Protein AF-D4XWT0-F1 (afdb_monomer_lite)

pLDDT: mean 70.45, std 22.8, range [29.69, 97.38]

InterPro domains:
  IPR060891 MHO_1590, C-terminal [NF045957] (54-135)

Radius of gyration: 26.4 Å; chains: 1; bounding box: 39×90×60 Å

Organism: NCBI:txid747682

Structure (mmCIF, N/CA/C/O backbone):
data_AF-D4XWT0-F1
#
_entry.id   AF-D4XWT0-F1
#
loop_
_atom_site.group_PDB
_atom_site.id
_atom_site.type_symbol
_atom_site.label_atom_id
_atom_site.label_alt_id
_atom_site.label_comp_id
_atom_site.label_asym_id
_atom_site.label_entity_id
_atom_site.label_seq_id
_atom_site.pdbx_PDB_ins_code
_atom_site.Cartn_x
_atom_site.Cartn_y
_atom_site.Cartn_z
_atom_site.occupancy
_atom_site.B_iso_or_equiv
_atom_site.auth_seq_id
_atom_site.auth_comp_id
_atom_site.auth_asym_id
_atom_site.auth_atom_id
_atom_site.pdbx_PDB_model_num
ATOM 1 N N . MET A 1 1 ? 1.399 -73.017 -5.966 1.00 44.69 1 MET A N 1
ATOM 2 C CA . MET A 1 1 ? 2.419 -72.331 -5.144 1.00 44.69 1 MET A CA 1
ATOM 3 C C . MET A 1 1 ? 3.401 -71.620 -6.067 1.00 4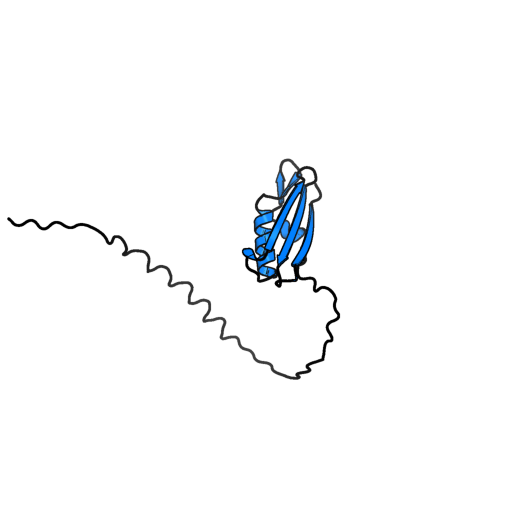4.69 1 MET A C 1
ATOM 5 O O . MET A 1 1 ? 4.201 -72.287 -6.700 1.00 44.69 1 MET A O 1
ATOM 9 N N . LYS A 1 2 ? 3.271 -70.296 -6.201 1.00 37.59 2 LYS A N 1
ATOM 10 C CA . LYS A 1 2 ? 4.290 -69.334 -6.656 1.00 37.59 2 LYS A CA 1
ATOM 11 C C . LYS A 1 2 ? 3.779 -67.957 -6.228 1.00 37.59 2 LYS A C 1
ATOM 13 O O . LYS A 1 2 ? 2.669 -67.573 -6.579 1.00 37.59 2 LYS A O 1
ATOM 18 N N . ILE A 1 3 ? 4.551 -67.297 -5.378 1.00 48.88 3 ILE A N 1
ATOM 19 C CA . ILE A 1 3 ? 4.302 -65.946 -4.875 1.00 48.88 3 ILE A CA 1
ATOM 20 C C . ILE A 1 3 ? 4.833 -64.979 -5.930 1.00 48.88 3 ILE A C 1
ATOM 22 O O . ILE A 1 3 ? 5.960 -65.164 -6.379 1.00 48.88 3 ILE A O 1
ATOM 26 N N . ASN A 1 4 ? 4.080 -63.931 -6.264 1.00 38.00 4 ASN A N 1
ATOM 27 C CA . ASN A 1 4 ? 4.684 -62.702 -6.769 1.00 38.00 4 ASN A CA 1
ATOM 28 C C . ASN A 1 4 ? 4.122 -61.503 -6.005 1.00 38.00 4 ASN A C 1
ATOM 30 O O . ASN A 1 4 ? 2.923 -61.236 -6.003 1.00 38.00 4 ASN A O 1
ATOM 34 N N . LYS A 1 5 ? 5.037 -60.844 -5.293 1.00 48.72 5 LYS A N 1
ATOM 35 C CA . LYS A 1 5 ? 4.862 -59.567 -4.604 1.00 48.72 5 LYS A CA 1
ATOM 36 C C . LYS A 1 5 ? 5.004 -58.429 -5.622 1.00 48.72 5 LYS A C 1
ATOM 38 O O . LYS A 1 5 ? 5.690 -58.620 -6.624 1.00 48.72 5 LYS A O 1
ATOM 43 N N . THR A 1 6 ? 4.431 -57.271 -5.275 1.00 47.03 6 THR A N 1
ATOM 44 C CA . THR A 1 6 ? 4.761 -55.862 -5.637 1.00 47.03 6 THR A CA 1
ATOM 45 C C . THR A 1 6 ? 3.458 -55.130 -6.008 1.00 47.03 6 THR A C 1
ATOM 47 O O . THR A 1 6 ? 2.904 -55.370 -7.069 1.00 47.03 6 THR A O 1
ATOM 50 N N . ILE A 1 7 ? 2.742 -54.509 -5.064 1.00 55.12 7 ILE A N 1
ATOM 51 C CA . ILE A 1 7 ? 2.956 -53.185 -4.433 1.00 55.12 7 ILE A CA 1
ATOM 52 C C . ILE A 1 7 ? 2.627 -51.999 -5.369 1.00 55.12 7 ILE A C 1
ATOM 54 O O . ILE A 1 7 ? 3.422 -51.636 -6.220 1.00 55.12 7 ILE A O 1
ATOM 58 N N . ILE A 1 8 ? 1.449 -51.415 -5.090 1.00 49.94 8 ILE A N 1
ATOM 59 C CA . ILE A 1 8 ? 1.079 -49.991 -4.916 1.00 49.94 8 ILE A CA 1
ATOM 60 C C . ILE A 1 8 ? 1.285 -48.976 -6.068 1.00 49.94 8 ILE A C 1
ATOM 62 O O . ILE A 1 8 ? 2.377 -48.803 -6.587 1.00 49.94 8 ILE A O 1
ATOM 66 N N . PHE A 1 9 ? 0.211 -48.192 -6.268 1.00 41.66 9 PHE A N 1
ATOM 67 C CA . PHE A 1 9 ? 0.111 -46.757 -6.618 1.00 41.66 9 PHE A CA 1
ATOM 68 C C . PHE A 1 9 ? -0.549 -46.434 -7.960 1.00 41.66 9 PHE A C 1
ATOM 70 O O . PHE A 1 9 ? 0.117 -46.343 -8.981 1.00 41.66 9 PHE A O 1
ATOM 77 N N . SER A 1 10 ? -1.838 -46.079 -7.898 1.00 38.47 10 SER A N 1
ATOM 78 C CA . SER A 1 10 ? -2.375 -44.912 -8.620 1.00 38.47 10 SER A CA 1
ATOM 79 C C . SER A 1 10 ? -3.803 -44.592 -8.160 1.00 38.47 10 SER A C 1
ATOM 81 O O . SER A 1 10 ? -4.779 -44.786 -8.880 1.00 38.47 10 SER A O 1
ATOM 83 N N . PHE A 1 11 ? -3.922 -44.060 -6.941 1.00 47.34 11 PHE A N 1
ATOM 84 C CA . PHE A 1 11 ? -5.059 -43.234 -6.524 1.00 47.34 11 PHE A CA 1
ATOM 85 C C . PHE A 1 11 ? -4.822 -41.819 -7.096 1.00 47.34 11 PHE A C 1
ATOM 87 O O . PHE A 1 11 ? -4.381 -40.916 -6.397 1.00 47.34 11 PHE A O 1
ATOM 94 N N . LEU A 1 12 ? -4.971 -41.660 -8.415 1.00 47.06 12 LEU A N 1
ATOM 95 C CA . LEU A 1 12 ? -4.740 -40.389 -9.131 1.00 47.06 12 LEU A CA 1
ATOM 96 C C . LEU A 1 12 ? -5.696 -40.222 -10.330 1.00 47.06 12 LEU A C 1
ATOM 98 O O . LEU A 1 12 ? -5.372 -39.592 -11.330 1.00 47.06 12 LEU A O 1
ATOM 102 N N . GLY A 1 13 ? -6.888 -40.814 -10.236 1.00 42.69 13 GLY A N 1
ATOM 103 C CA . GLY A 1 13 ? -7.891 -40.839 -11.306 1.00 42.69 13 GLY A CA 1
ATOM 104 C C . GLY A 1 13 ? -9.071 -39.884 -11.109 1.00 42.69 13 GLY A C 1
ATOM 105 O O . GLY A 1 13 ? -10.141 -40.152 -11.642 1.00 42.69 13 GLY A O 1
ATOM 106 N N . SER A 1 14 ? -8.936 -38.820 -10.310 1.00 49.38 14 SER A N 1
ATOM 107 C CA . SER A 1 14 ? -10.095 -38.011 -9.886 1.00 49.38 14 SER A CA 1
ATOM 108 C C . SER A 1 14 ? -9.785 -36.524 -9.645 1.00 49.38 14 SER A C 1
ATOM 110 O O . SER A 1 14 ? -10.165 -35.961 -8.624 1.00 49.38 14 SER A O 1
ATOM 112 N N . ALA A 1 15 ? -9.121 -35.853 -10.597 1.00 50.88 15 ALA A N 1
ATOM 113 C CA . ALA A 1 15 ? -8.980 -34.384 -10.566 1.00 50.88 15 ALA A CA 1
ATOM 114 C C . ALA A 1 15 ? -8.866 -33.691 -11.945 1.00 50.88 15 ALA A C 1
ATOM 116 O O . ALA A 1 15 ? -8.368 -32.571 -12.023 1.00 50.88 15 ALA A O 1
ATOM 117 N N . LEU A 1 16 ? -9.315 -34.314 -13.044 1.00 49.22 16 LEU A N 1
ATOM 118 C CA . LEU A 1 16 ? -9.177 -33.749 -14.404 1.00 49.22 16 LEU A CA 1
ATOM 119 C C . LEU A 1 16 ? -10.500 -33.379 -15.105 1.00 49.22 16 LEU A C 1
ATOM 121 O O . LEU A 1 16 ? -10.501 -33.120 -16.302 1.00 49.22 16 LEU A O 1
ATOM 125 N N . LEU A 1 17 ? -11.624 -33.292 -14.383 1.00 48.84 17 LEU A N 1
ATOM 126 C CA . LEU A 1 17 ? -12.948 -33.023 -14.981 1.00 48.84 17 LEU A CA 1
ATOM 127 C C . LEU A 1 17 ? -13.729 -31.872 -14.316 1.00 48.84 17 LEU A C 1
ATOM 129 O O . LEU A 1 17 ? -14.942 -31.953 -14.166 1.00 48.84 17 LEU A O 1
ATOM 133 N N . LEU A 1 18 ? -13.053 -30.783 -13.925 1.00 48.66 18 LEU A N 1
ATOM 134 C CA . LEU A 1 18 ? -13.714 -29.557 -13.423 1.00 48.66 18 LEU A CA 1
ATOM 135 C C . LEU A 1 18 ? -13.223 -28.242 -14.068 1.00 48.66 18 LEU A C 1
ATOM 137 O O . LEU A 1 18 ? -13.630 -27.161 -13.657 1.00 48.66 18 LEU A O 1
ATOM 141 N N . GLY A 1 19 ? -12.395 -28.294 -15.118 1.00 44.09 19 GLY A N 1
ATOM 142 C CA . GLY A 1 19 ? -11.926 -27.093 -15.835 1.00 44.09 19 GLY A CA 1
ATOM 143 C C . GLY A 1 19 ? -12.824 -26.618 -16.990 1.00 44.09 19 GLY A C 1
ATOM 144 O O . GLY A 1 19 ? -12.545 -25.592 -17.609 1.00 44.09 19 GLY A O 1
ATOM 145 N N . SER A 1 20 ? -13.899 -27.343 -17.302 1.00 49.19 20 SER A N 1
ATOM 146 C CA . SER A 1 20 ? 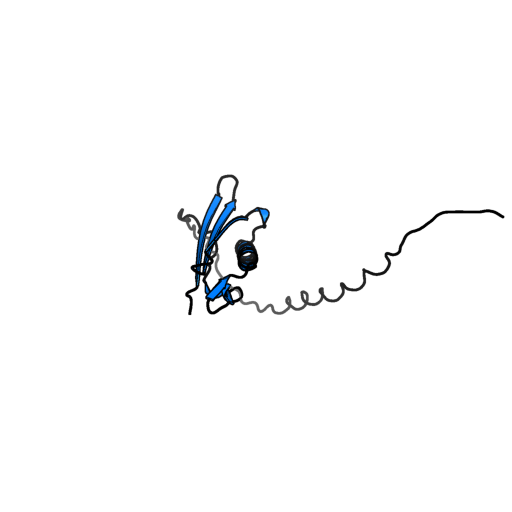-14.750 -27.159 -18.488 1.00 49.19 20 SER A CA 1
ATOM 147 C C . SER A 1 20 ? -15.793 -26.033 -18.375 1.00 49.19 20 SER A C 1
ATOM 149 O O . SER A 1 20 ? -16.843 -26.115 -19.005 1.00 49.19 20 SER A O 1
ATOM 151 N N . LEU A 1 21 ? -15.534 -24.974 -17.594 1.00 50.00 21 LEU A N 1
ATOM 152 C CA . LEU A 1 21 ? -16.471 -23.845 -17.428 1.00 50.00 21 LEU A CA 1
ATOM 153 C C . LEU A 1 21 ? -15.854 -22.439 -17.564 1.00 50.00 21 LEU A C 1
ATOM 155 O O . LEU A 1 21 ? -16.595 -21.461 -17.562 1.00 50.00 21 LEU A O 1
ATOM 159 N N . LEU A 1 22 ? -14.536 -22.295 -17.763 1.00 48.88 22 LEU A N 1
ATOM 160 C CA . LEU A 1 22 ? -13.891 -20.969 -17.892 1.00 48.88 22 LEU A CA 1
ATOM 161 C C . LEU A 1 22 ? -13.464 -20.587 -19.324 1.00 48.88 22 LEU A C 1
ATOM 163 O O . LEU A 1 22 ? -13.104 -19.438 -19.567 1.00 48.88 22 LEU A O 1
ATOM 167 N N . GLY A 1 23 ? -13.562 -21.501 -20.298 1.00 46.47 23 GLY A N 1
ATOM 168 C CA . GLY A 1 23 ? -13.204 -21.235 -21.702 1.00 46.47 23 GLY A CA 1
ATOM 169 C C . GLY A 1 23 ? -14.273 -20.501 -22.529 1.00 46.47 23 GLY A C 1
ATOM 170 O O . GLY A 1 23 ? -13.949 -19.868 -23.531 1.00 46.47 23 GLY A O 1
ATOM 171 N N . GLY A 1 24 ? -15.546 -20.537 -22.115 1.00 40.19 24 GLY A N 1
ATOM 172 C CA . GLY A 1 24 ? -16.662 -19.978 -22.895 1.00 40.19 24 GLY A CA 1
ATOM 173 C C . GLY A 1 24 ? -16.795 -18.450 -22.845 1.00 40.19 24 GLY A C 1
ATOM 174 O O . GLY A 1 24 ? -17.351 -17.850 -23.763 1.00 40.19 24 GLY A O 1
ATOM 175 N N . PHE A 1 25 ? -16.257 -17.790 -21.813 1.00 48.94 25 PHE A N 1
ATOM 176 C CA . PHE A 1 25 ? -16.482 -16.352 -21.599 1.00 48.94 25 PHE A CA 1
ATOM 177 C C . PHE A 1 25 ? -15.583 -15.449 -22.466 1.00 48.94 25 PHE A C 1
ATOM 179 O O . PHE A 1 25 ? -15.936 -14.303 -22.746 1.00 48.94 25 PHE A O 1
ATOM 186 N N . PHE A 1 26 ? -14.446 -15.959 -22.957 1.00 47.88 26 PHE A N 1
ATOM 187 C CA . PHE A 1 26 ? -13.535 -15.192 -23.819 1.00 47.88 26 PHE A CA 1
ATOM 188 C C . PHE A 1 26 ? -13.860 -15.280 -25.319 1.00 47.88 26 PHE A C 1
ATOM 190 O O . PHE A 1 26 ? -13.425 -14.411 -26.070 1.00 47.88 26 PHE A O 1
ATOM 197 N N . TYR A 1 27 ? -14.675 -16.244 -25.767 1.00 46.62 27 TYR A N 1
ATOM 198 C CA . TYR A 1 27 ? -15.018 -16.374 -27.192 1.00 46.62 27 TYR A CA 1
ATOM 199 C C . TYR A 1 27 ? -16.167 -15.444 -27.631 1.00 46.62 27 TYR A C 1
ATOM 201 O O . TYR A 1 27 ? -16.230 -15.035 -28.789 1.00 46.62 27 TYR A O 1
ATOM 209 N N . TYR A 1 28 ? -17.049 -15.023 -26.714 1.00 42.69 28 TYR A N 1
ATOM 210 C CA . TYR A 1 28 ? -18.198 -14.174 -27.067 1.00 42.69 28 TYR A CA 1
ATOM 211 C C . TYR A 1 28 ? -17.873 -12.667 -27.102 1.00 42.69 28 TYR A C 1
ATOM 213 O O . TYR A 1 28 ? -18.497 -11.908 -27.841 1.00 42.69 28 TYR A O 1
ATOM 221 N N . LYS A 1 29 ? -16.841 -12.207 -26.378 1.00 45.38 29 LYS A N 1
ATOM 222 C CA . LYS A 1 29 ? -16.476 -10.775 -26.322 1.00 45.38 29 LYS A CA 1
ATOM 223 C C . LYS A 1 29 ? -15.663 -10.277 -27.534 1.00 45.38 29 LYS A C 1
ATOM 225 O O . LYS A 1 29 ? -15.262 -9.119 -27.564 1.00 45.38 29 LYS A O 1
ATOM 230 N N . SER A 1 30 ? -15.455 -11.128 -28.544 1.00 45.09 30 SER A N 1
ATOM 231 C CA . SER A 1 30 ? -14.744 -10.804 -29.791 1.00 45.09 30 SER A CA 1
ATOM 232 C C . SER A 1 30 ? -15.660 -10.378 -30.956 1.00 45.09 30 SER A C 1
ATOM 234 O O . SER A 1 30 ? -15.143 -10.018 -32.012 1.00 45.09 30 SER A O 1
ATOM 236 N N . LYS A 1 31 ? -16.997 -10.408 -30.813 1.00 41.91 31 LYS A N 1
ATOM 237 C CA . LYS A 1 31 ? -17.936 -10.174 -31.937 1.00 41.91 31 LYS A CA 1
ATOM 238 C C . LYS A 1 31 ? -18.680 -8.834 -31.961 1.00 41.91 31 LYS A C 1
ATOM 240 O O . LYS A 1 31 ? -19.406 -8.592 -32.916 1.00 41.91 31 LYS A O 1
ATOM 245 N N . ASN A 1 32 ? -18.434 -7.931 -31.011 1.00 41.16 32 ASN A N 1
ATOM 246 C CA . ASN A 1 32 ? -18.890 -6.536 -31.103 1.00 41.16 32 ASN A CA 1
ATOM 247 C C . ASN A 1 32 ? -17.741 -5.616 -31.530 1.00 41.16 32 ASN A C 1
ATOM 249 O O . ASN A 1 32 ? -17.326 -4.709 -30.812 1.00 41.16 32 ASN A O 1
ATOM 253 N N . GLN A 1 33 ? -17.227 -5.884 -32.730 1.00 38.53 33 GLN A N 1
ATOM 254 C CA . GLN A 1 33 ? -16.600 -4.863 -33.556 1.00 38.53 33 GLN A CA 1
ATOM 255 C C . GLN A 1 33 ? -17.715 -4.010 -34.169 1.00 38.53 33 GLN A C 1
ATOM 257 O O . GLN A 1 33 ? -18.468 -4.486 -35.014 1.00 38.53 33 GLN A O 1
ATOM 262 N N . VAL A 1 34 ? -17.790 -2.738 -33.783 1.00 33.88 34 VAL A N 1
ATOM 263 C CA . VAL A 1 34 ? -18.269 -1.694 -34.691 1.00 33.88 34 VAL A CA 1
ATOM 264 C C . VAL A 1 34 ? -17.085 -0.783 -34.958 1.00 33.88 34 VAL A C 1
ATOM 266 O O . VAL A 1 34 ? -16.573 -0.096 -34.079 1.00 33.88 34 VAL A O 1
ATOM 269 N N . ILE A 1 35 ? -16.632 -0.862 -36.200 1.00 38.59 35 ILE A N 1
ATOM 270 C CA . ILE A 1 35 ? -15.609 -0.038 -36.825 1.00 38.59 35 ILE A CA 1
ATOM 271 C C . ILE A 1 35 ? -16.187 1.362 -37.051 1.00 38.59 35 ILE A C 1
ATOM 273 O O . ILE A 1 35 ? -17.236 1.484 -37.680 1.00 38.59 35 ILE A O 1
ATOM 277 N N . LYS A 1 36 ? -15.459 2.405 -36.634 1.00 32.97 36 LYS A N 1
ATOM 278 C CA . LYS A 1 36 ? -15.352 3.668 -37.383 1.00 32.97 36 LYS A CA 1
ATOM 279 C C . LYS A 1 36 ? -13.908 4.182 -37.313 1.00 32.97 36 LYS A C 1
ATOM 281 O O . LYS A 1 36 ? -13.471 4.732 -36.310 1.00 32.97 36 LYS A O 1
ATOM 286 N N . THR A 1 37 ? -13.178 3.937 -38.397 1.00 33.44 37 THR A N 1
ATOM 287 C CA . THR A 1 37 ? -12.020 4.698 -38.901 1.00 33.44 37 THR A CA 1
ATOM 288 C C . THR A 1 37 ? -12.400 6.191 -39.016 1.00 33.44 37 THR A C 1
ATOM 290 O O . THR A 1 37 ? -13.572 6.503 -39.183 1.00 33.44 37 THR A O 1
ATOM 293 N N . SER A 1 38 ? -11.518 7.185 -38.890 1.00 32.97 38 SER A N 1
ATOM 294 C CA . SER A 1 38 ? -10.288 7.375 -39.662 1.00 32.97 38 SER A CA 1
ATOM 295 C C . SER A 1 38 ? -9.495 8.610 -39.192 1.00 32.97 38 SER A C 1
ATOM 297 O O . SER A 1 38 ? -10.096 9.603 -38.792 1.00 32.97 38 SER A O 1
ATOM 299 N N . ASN A 1 39 ? -8.191 8.563 -39.479 1.00 29.69 39 ASN A N 1
ATOM 300 C CA . ASN A 1 39 ? -7.302 9.654 -39.901 1.00 29.69 39 ASN A CA 1
ATOM 301 C C . ASN A 1 39 ? -6.331 10.311 -38.901 1.00 29.69 39 ASN A C 1
ATOM 303 O O . ASN A 1 39 ? -6.706 11.011 -37.970 1.00 29.69 39 ASN A O 1
ATOM 307 N N . LEU A 1 40 ? -5.065 10.182 -39.327 1.00 29.77 40 LEU A N 1
ATOM 308 C CA . LEU A 1 40 ? -3.910 11.068 -39.175 1.00 29.77 40 LEU A CA 1
ATOM 309 C C . LEU A 1 40 ? -2.932 10.763 -38.038 1.00 29.77 40 LEU A C 1
ATOM 311 O O . LEU A 1 40 ? -2.991 11.280 -36.929 1.00 29.77 40 LEU A O 1
ATOM 315 N N . ILE A 1 41 ? -1.927 9.984 -38.441 1.00 39.34 41 ILE A N 1
ATOM 316 C CA . ILE A 1 41 ? -0.543 10.097 -37.994 1.00 39.34 41 ILE A CA 1
ATOM 317 C C . ILE A 1 41 ? -0.143 11.581 -37.992 1.00 39.34 41 ILE A C 1
ATOM 319 O O . ILE A 1 41 ? -0.074 12.219 -39.042 1.00 39.34 41 ILE A O 1
ATOM 323 N N . LYS A 1 42 ? 0.185 12.097 -36.811 1.00 33.78 42 LYS A N 1
ATOM 324 C CA . LYS A 1 42 ? 1.284 13.041 -36.634 1.00 33.78 42 LYS A CA 1
ATOM 325 C C . LYS A 1 42 ? 2.133 12.514 -35.488 1.00 33.78 42 LYS A C 1
ATOM 327 O O . LYS A 1 42 ? 1.757 12.620 -34.324 1.00 33.78 42 LYS A O 1
ATOM 332 N N . GLU A 1 43 ? 3.276 11.931 -35.837 1.00 39.94 43 GLU A N 1
ATOM 333 C CA . GLU A 1 43 ? 4.446 11.956 -34.965 1.00 39.94 43 GLU A CA 1
ATOM 334 C C . GLU A 1 43 ? 4.817 13.428 -34.756 1.00 39.94 43 GLU A C 1
ATOM 336 O O . GLU A 1 43 ? 5.620 14.010 -35.481 1.00 39.94 43 GLU A O 1
ATOM 341 N N . GLU A 1 44 ? 4.175 14.073 -33.786 1.00 31.81 44 GLU A N 1
ATOM 342 C CA . GLU A 1 44 ? 4.746 15.273 -33.207 1.00 31.81 44 GLU A CA 1
ATOM 343 C C . GLU A 1 44 ? 5.891 14.833 -32.305 1.00 31.81 44 GLU A C 1
ATOM 345 O O . GLU A 1 44 ? 5.717 14.090 -31.338 1.00 31.81 44 GLU A O 1
ATOM 350 N N . ASN A 1 45 ? 7.084 15.292 -32.675 1.00 41.56 45 ASN A N 1
ATOM 351 C CA . ASN A 1 45 ? 8.272 15.364 -31.842 1.00 41.56 45 ASN A CA 1
ATOM 352 C C . ASN A 1 45 ? 7.929 16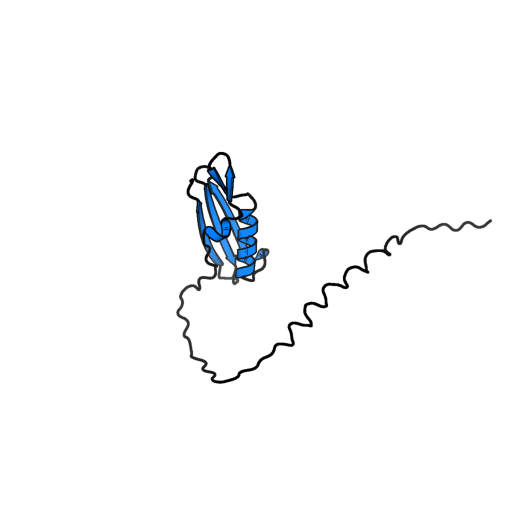.070 -30.520 1.00 41.56 45 ASN A C 1
ATOM 354 O O . ASN A 1 45 ? 8.186 17.259 -30.337 1.00 41.56 45 ASN A O 1
ATOM 358 N N . ILE A 1 46 ? 7.364 15.337 -29.565 1.00 37.97 46 ILE A N 1
ATOM 359 C CA . ILE A 1 46 ? 7.296 15.795 -28.188 1.00 37.97 46 ILE A CA 1
ATOM 360 C C . ILE A 1 46 ? 8.702 15.578 -27.640 1.00 37.97 46 ILE A C 1
ATOM 362 O O . ILE A 1 46 ? 9.037 14.495 -27.154 1.00 37.97 46 ILE A O 1
ATOM 366 N N . LYS A 1 47 ? 9.537 16.623 -27.718 1.00 46.28 47 LYS A N 1
ATOM 367 C CA . LYS A 1 47 ? 10.638 16.816 -26.769 1.00 46.28 47 LYS A CA 1
ATOM 368 C C . LYS A 1 47 ? 10.016 16.738 -25.377 1.00 46.28 47 LYS A C 1
ATOM 370 O O . LYS A 1 47 ? 9.506 17.731 -24.862 1.00 46.28 47 LYS A O 1
ATOM 375 N N . LYS A 1 48 ? 9.986 15.535 -24.802 1.00 37.91 48 LYS A N 1
ATOM 376 C CA . LYS A 1 48 ? 9.508 15.315 -23.443 1.00 37.91 48 LYS A CA 1
ATOM 377 C C . LYS A 1 48 ? 10.473 16.041 -22.525 1.00 37.91 48 LYS A C 1
ATOM 379 O O . LYS A 1 48 ? 11.630 15.662 -22.382 1.00 37.91 48 LYS A O 1
ATOM 384 N N . GLN A 1 49 ? 9.977 17.142 -21.980 1.00 36.97 49 GLN A N 1
ATOM 385 C CA . GLN A 1 49 ? 10.569 17.845 -20.862 1.00 36.97 49 GLN A CA 1
ATOM 386 C C . GLN A 1 49 ? 10.902 16.828 -19.763 1.00 36.97 49 GLN A C 1
ATOM 388 O O . GLN A 1 49 ? 10.099 15.945 -19.460 1.00 36.97 49 GLN A O 1
ATOM 393 N N . ASN A 1 50 ? 12.102 16.953 -19.194 1.00 41.53 50 ASN A N 1
ATOM 394 C CA . ASN A 1 50 ? 12.611 16.154 -18.079 1.00 41.53 50 ASN A CA 1
ATOM 395 C C . ASN A 1 50 ? 11.903 16.514 -16.763 1.00 41.53 50 ASN A C 1
ATOM 397 O O . ASN A 1 50 ? 12.542 16.866 -15.774 1.00 41.53 50 ASN A O 1
ATOM 401 N N . THR A 1 51 ? 10.578 16.449 -16.732 1.00 47.09 51 THR A N 1
ATOM 40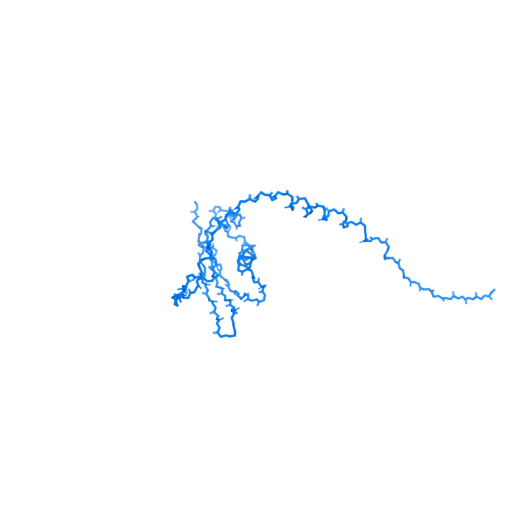2 C CA . THR A 1 51 ? 9.851 16.315 -15.474 1.00 47.09 51 THR A CA 1
ATOM 403 C C . THR A 1 51 ? 9.991 14.851 -15.065 1.00 47.09 51 THR A C 1
ATOM 405 O O . THR A 1 51 ? 9.704 13.982 -15.895 1.00 47.09 51 THR A O 1
ATOM 408 N N . PRO A 1 52 ? 10.464 14.525 -13.846 1.00 53.34 52 PRO A N 1
ATOM 409 C CA . PRO A 1 52 ? 10.463 13.144 -13.389 1.00 53.34 52 PRO A CA 1
ATOM 410 C C . PRO A 1 52 ? 9.027 12.646 -13.489 1.00 53.34 52 PRO A C 1
ATOM 412 O O . PRO A 1 52 ? 8.135 13.166 -12.822 1.00 53.34 52 PRO A O 1
ATOM 415 N N . GLN A 1 53 ? 8.800 11.713 -14.411 1.00 61.97 53 GLN A N 1
ATOM 416 C CA . GLN A 1 53 ? 7.480 11.175 -14.681 1.00 61.97 53 GLN A CA 1
ATOM 417 C C . GLN A 1 53 ? 6.951 10.644 -13.350 1.00 61.97 53 GLN A C 1
ATOM 419 O O . GLN A 1 53 ? 7.607 9.815 -12.720 1.00 61.97 53 GLN A O 1
ATOM 424 N N . GLU A 1 54 ? 5.826 11.168 -12.868 1.00 76.50 54 GLU A N 1
ATOM 425 C CA . GLU A 1 54 ? 5.255 10.691 -11.618 1.00 76.50 54 GLU A CA 1
ATOM 426 C C . GLU A 1 54 ? 4.763 9.258 -11.839 1.00 76.50 54 GLU A C 1
ATOM 428 O O . GLU A 1 54 ? 3.724 9.011 -12.444 1.00 76.50 54 GLU A O 1
ATOM 433 N N . VAL A 1 55 ? 5.587 8.292 -11.432 1.00 88.75 55 VAL A N 1
ATOM 434 C CA . VAL A 1 55 ? 5.356 6.875 -11.743 1.00 88.75 55 VAL A CA 1
ATOM 435 C C . VAL A 1 55 ? 4.268 6.284 -10.857 1.00 88.75 55 VAL A C 1
ATOM 437 O O . VAL A 1 55 ? 3.569 5.356 -11.250 1.00 88.75 55 VAL A O 1
ATOM 440 N N . PHE A 1 56 ? 4.127 6.801 -9.641 1.00 93.25 56 PHE A N 1
ATOM 441 C CA . PHE A 1 56 ? 3.257 6.218 -8.637 1.00 93.25 56 PHE A CA 1
ATOM 442 C C . PHE A 1 56 ? 1.821 6.745 -8.727 1.00 93.25 56 PHE A C 1
ATOM 444 O O . PHE A 1 56 ? 1.630 7.960 -8.784 1.00 93.25 56 PHE A O 1
ATOM 451 N N . PRO A 1 57 ? 0.810 5.862 -8.627 1.00 92.00 57 PRO A N 1
ATOM 452 C CA . PRO A 1 57 ? -0.586 6.255 -8.756 1.00 92.00 57 PRO A CA 1
ATOM 453 C C . PRO A 1 57 ? -1.015 7.210 -7.642 1.00 92.00 57 PRO A C 1
ATOM 455 O O . PRO A 1 57 ? -0.529 7.141 -6.509 1.00 92.00 57 PRO A O 1
ATOM 458 N N . GLU A 1 58 ? -1.982 8.063 -7.935 1.00 91.88 58 GLU A N 1
ATOM 459 C CA . GLU A 1 58 ? -2.686 8.805 -6.897 1.00 91.88 58 GLU A CA 1
ATOM 460 C C . GLU A 1 58 ? -3.587 7.871 -6.081 1.00 91.88 58 GLU A C 1
ATOM 462 O O . GLU A 1 58 ? -4.095 6.851 -6.570 1.00 91.88 58 GLU A O 1
ATOM 467 N N . TRP A 1 59 ? -3.747 8.215 -4.809 1.00 91.12 59 TRP A N 1
ATOM 468 C CA . TRP A 1 59 ? -4.590 7.515 -3.854 1.00 91.12 59 TRP A CA 1
ATOM 469 C C . TRP A 1 59 ? -5.412 8.548 -3.106 1.00 91.12 59 TRP A C 1
ATOM 471 O O . TRP A 1 59 ? -4.844 9.496 -2.568 1.00 91.12 59 TRP A O 1
ATOM 481 N N . SER A 1 60 ? -6.722 8.338 -3.060 1.00 84.69 60 SER A N 1
ATOM 482 C CA . SER A 1 60 ? -7.617 9.126 -2.225 1.00 84.69 60 SER A CA 1
ATOM 483 C C . SER A 1 60 ? -8.006 8.309 -0.982 1.00 84.69 60 SER A C 1
ATOM 485 O O . SER A 1 60 ? -8.048 7.072 -1.067 1.00 84.69 60 SER A O 1
ATOM 487 N N . PRO A 1 61 ? -8.241 8.944 0.181 1.00 76.88 61 PRO A N 1
ATOM 488 C CA . PRO A 1 61 ? -8.600 8.236 1.412 1.00 76.88 61 PRO A CA 1
ATOM 489 C C . PRO A 1 61 ? -9.846 7.356 1.261 1.00 76.88 61 PRO A C 1
ATOM 491 O O . PRO A 1 61 ? -9.896 6.260 1.815 1.00 76.88 61 PRO A O 1
ATOM 494 N N . GLU A 1 62 ? -10.805 7.772 0.431 1.00 83.06 62 GLU A N 1
ATOM 495 C CA . GLU A 1 62 ? -12.077 7.073 0.228 1.00 83.06 62 GLU A CA 1
ATOM 496 C C . GLU A 1 62 ? -11.885 5.677 -0.376 1.00 83.06 62 GLU A C 1
ATOM 498 O O . GLU A 1 62 ? -12.679 4.771 -0.128 1.00 83.06 62 GLU A O 1
ATOM 503 N N . MET A 1 63 ? -10.792 5.463 -1.122 1.00 88.06 63 MET A N 1
ATOM 504 C CA . MET A 1 63 ? -10.435 4.148 -1.672 1.00 88.06 63 MET A CA 1
ATOM 505 C C . MET A 1 63 ? -10.077 3.121 -0.589 1.00 88.06 63 MET A C 1
ATOM 507 O O . MET A 1 63 ? -9.929 1.940 -0.901 1.00 88.06 63 MET A O 1
ATOM 511 N N . LEU A 1 64 ? -9.887 3.560 0.658 1.00 86.69 64 LEU A N 1
ATOM 512 C CA . LEU A 1 64 ? -9.547 2.714 1.798 1.00 86.69 64 LEU A CA 1
ATOM 513 C C . LEU A 1 64 ? -10.722 2.524 2.769 1.00 86.69 64 LEU A C 1
ATOM 515 O O . LEU A 1 64 ? -10.557 1.789 3.739 1.00 86.69 64 LEU A O 1
ATOM 519 N N . ASN A 1 65 ? -11.893 3.121 2.507 1.00 82.62 65 ASN A N 1
ATOM 520 C CA . ASN A 1 65 ? -13.039 3.132 3.430 1.00 82.62 65 ASN A CA 1
ATOM 521 C C . ASN A 1 65 ? -13.498 1.731 3.864 1.00 82.62 65 ASN A C 1
ATOM 523 O O . ASN A 1 65 ? -13.827 1.527 5.026 1.00 82.62 65 ASN A O 1
ATOM 527 N N . GLU A 1 66 ? -13.461 0.740 2.968 1.00 84.00 66 GLU A N 1
ATOM 528 C CA . GLU A 1 66 ? -13.824 -0.655 3.287 1.00 84.00 66 GLU A CA 1
ATOM 529 C C . GLU A 1 66 ? -12.871 -1.321 4.296 1.00 84.00 66 GLU A C 1
ATOM 531 O O . GLU A 1 66 ? -13.186 -2.357 4.880 1.00 84.00 66 GLU A O 1
ATOM 536 N N . TYR A 1 67 ? -11.693 -0.733 4.506 1.00 85.19 67 TYR A N 1
ATOM 537 C CA . TYR A 1 67 ? -10.689 -1.198 5.455 1.00 85.19 67 TYR A CA 1
ATOM 538 C C . TYR A 1 67 ? -10.666 -0.364 6.734 1.00 85.19 67 TYR A C 1
ATOM 540 O O . TYR A 1 67 ? -9.747 -0.521 7.537 1.00 85.19 67 TYR A O 1
ATOM 548 N N . VAL A 1 68 ? -11.668 0.490 6.937 1.00 82.75 68 VAL A N 1
ATOM 549 C CA . VAL A 1 68 ? -11.882 1.242 8.171 1.00 82.75 68 VAL A CA 1
ATOM 550 C C . VAL A 1 68 ? -12.907 0.499 9.015 1.00 82.75 68 VAL A C 1
ATOM 552 O O . VAL A 1 68 ? -14.016 0.225 8.567 1.00 82.75 68 VAL A O 1
ATOM 555 N N . ILE A 1 69 ? -12.529 0.142 10.237 1.00 82.38 69 ILE A N 1
ATOM 556 C CA . ILE A 1 69 ? -13.407 -0.502 11.215 1.00 82.38 69 ILE A CA 1
ATOM 557 C C . ILE A 1 69 ? -13.713 0.518 12.306 1.00 82.38 69 ILE A C 1
ATOM 559 O O . ILE A 1 69 ? -12.830 1.268 12.715 1.00 82.38 69 ILE A O 1
ATOM 563 N N . ILE A 1 70 ? -14.954 0.532 12.790 1.00 80.56 70 ILE A N 1
ATOM 564 C CA . ILE A 1 70 ? -15.352 1.337 13.945 1.00 80.56 70 ILE A CA 1
ATOM 565 C C . ILE A 1 70 ? -15.246 0.456 15.191 1.00 80.56 70 ILE A C 1
ATOM 567 O O . ILE A 1 70 ? -16.046 -0.459 15.383 1.00 80.56 70 ILE A O 1
ATOM 571 N N . GLU A 1 71 ? -14.271 0.734 16.052 1.00 76.81 71 GLU A N 1
ATOM 572 C CA . GLU A 1 71 ? -14.114 0.081 17.351 1.00 76.81 71 GLU A CA 1
ATOM 573 C C . GLU A 1 71 ? -14.237 1.108 18.475 1.00 76.81 71 GLU A C 1
ATOM 575 O O . GLU A 1 71 ? -13.477 2.070 18.533 1.00 76.81 71 GLU A O 1
ATOM 580 N N . LYS A 1 72 ? -15.175 0.896 19.411 1.00 72.94 72 LYS A N 1
ATOM 581 C CA . LYS A 1 72 ? -15.330 1.729 20.623 1.00 72.94 72 LYS A CA 1
ATOM 582 C C . LYS A 1 72 ? -15.363 3.244 20.323 1.00 72.94 72 LYS A C 1
ATOM 584 O O . LYS A 1 72 ? -14.706 4.021 21.013 1.00 72.94 72 LYS A O 1
ATOM 589 N N . ASN A 1 73 ? -16.116 3.644 19.295 1.00 69.75 73 ASN A N 1
ATOM 590 C CA . ASN A 1 73 ? -16.222 5.024 18.791 1.00 69.75 73 ASN A CA 1
ATOM 591 C C . ASN A 1 73 ? -14.909 5.606 18.239 1.00 69.75 73 ASN A C 1
ATOM 593 O O . ASN A 1 73 ? -14.693 6.813 18.279 1.00 69.75 73 ASN A O 1
ATOM 5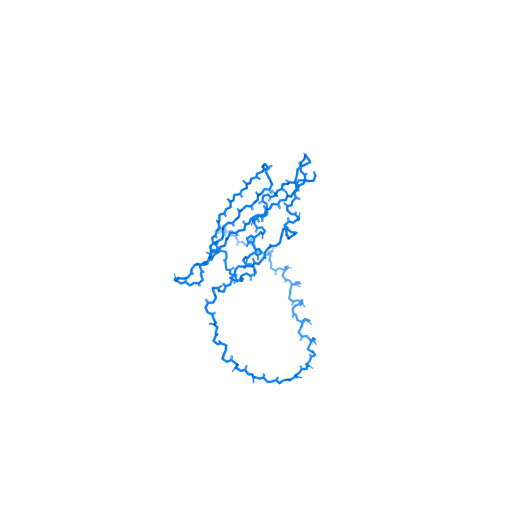97 N N . LYS A 1 74 ? -14.014 4.758 17.728 1.00 71.25 74 LYS A N 1
ATOM 598 C CA . LYS A 1 74 ? -12.832 5.172 16.972 1.00 71.25 74 LYS A CA 1
ATOM 599 C C . LYS A 1 74 ? -12.797 4.456 15.635 1.00 71.25 74 LYS A C 1
ATOM 601 O O . LYS A 1 74 ? -13.043 3.255 15.563 1.00 71.25 74 LYS A O 1
ATOM 606 N N . ASN A 1 75 ? -12.456 5.196 14.591 1.00 77.06 75 ASN A N 1
ATOM 607 C CA . ASN A 1 75 ? -12.091 4.612 13.309 1.00 77.06 75 ASN A CA 1
ATOM 608 C C . ASN A 1 75 ? -10.698 3.986 13.453 1.00 77.06 75 ASN A C 1
ATOM 610 O O . ASN A 1 75 ? -9.826 4.593 14.059 1.00 77.06 75 ASN A O 1
ATOM 614 N N . ILE A 1 76 ? -10.480 2.784 12.926 1.00 80.81 76 ILE A N 1
ATOM 615 C CA . ILE A 1 76 ? -9.165 2.137 12.858 1.00 80.81 76 ILE A CA 1
ATOM 616 C C . ILE A 1 76 ? -8.969 1.496 11.489 1.00 80.81 76 ILE A C 1
ATOM 618 O O . ILE A 1 76 ? -9.906 0.966 10.894 1.00 80.81 76 ILE A O 1
ATOM 622 N N . PHE A 1 77 ? -7.737 1.493 10.987 1.00 82.94 77 PHE A N 1
ATOM 623 C CA . PHE A 1 77 ? -7.412 0.711 9.801 1.00 82.94 77 PHE A CA 1
ATOM 624 C C . PHE A 1 77 ? -7.302 -0.778 10.149 1.00 82.94 77 PHE A C 1
ATOM 626 O O . PHE A 1 77 ? -6.533 -1.178 11.022 1.00 82.94 77 PHE A O 1
ATOM 633 N N . ASN A 1 78 ? -8.008 -1.624 9.406 1.00 85.06 78 ASN A N 1
ATOM 634 C CA . ASN A 1 78 ? -7.819 -3.067 9.435 1.00 85.06 78 ASN A CA 1
ATOM 635 C C . ASN A 1 78 ? -6.396 -3.422 8.962 1.00 85.06 78 ASN A C 1
ATOM 637 O O . ASN A 1 78 ? -5.906 -2.875 7.973 1.00 85.06 78 ASN A O 1
ATOM 641 N N . LYS A 1 79 ? -5.770 -4.431 9.585 1.00 79.06 79 LYS A N 1
ATOM 642 C CA . LYS A 1 79 ? -4.482 -5.029 9.171 1.00 79.06 79 LYS A CA 1
ATOM 643 C C . LYS A 1 79 ? -4.363 -5.342 7.666 1.00 79.06 79 LYS A C 1
ATOM 645 O O . LYS A 1 79 ? -3.263 -5.325 7.118 1.00 79.06 79 LYS A O 1
ATOM 650 N N . ASN A 1 80 ? -5.479 -5.607 6.988 1.00 89.69 80 ASN A N 1
ATOM 651 C CA . ASN A 1 80 ? -5.531 -5.930 5.562 1.00 89.69 80 ASN A CA 1
ATOM 652 C C . ASN A 1 80 ? -5.345 -4.712 4.641 1.00 89.69 80 ASN A C 1
ATOM 654 O O . ASN A 1 80 ? -5.074 -4.906 3.454 1.00 89.69 80 ASN A O 1
ATOM 658 N N . VAL A 1 81 ? -5.437 -3.478 5.159 1.00 91.44 81 VAL A N 1
ATOM 659 C CA . VAL A 1 81 ? -5.309 -2.252 4.351 1.00 91.44 81 VAL A CA 1
ATOM 660 C C . VAL A 1 81 ? -3.972 -2.202 3.605 1.00 91.44 81 VAL A C 1
ATOM 662 O O . VAL A 1 81 ? -3.925 -1.806 2.444 1.00 91.44 81 VAL A O 1
ATOM 665 N N . ILE A 1 82 ? -2.888 -2.687 4.227 1.00 92.75 82 ILE A N 1
ATOM 666 C CA . ILE A 1 82 ? -1.551 -2.720 3.618 1.00 92.75 82 ILE A CA 1
ATOM 667 C C . ILE A 1 82 ? -1.527 -3.661 2.420 1.00 92.75 82 ILE A C 1
ATOM 669 O O . ILE A 1 82 ? -1.035 -3.301 1.352 1.00 92.75 82 ILE A O 1
ATOM 673 N N . ALA A 1 83 ? -2.054 -4.874 2.599 1.00 93.44 83 ALA A N 1
ATOM 674 C CA . ALA A 1 83 ? -2.067 -5.888 1.554 1.00 93.44 83 ALA A CA 1
ATOM 675 C C . ALA A 1 83 ? -2.875 -5.401 0.346 1.00 93.44 83 ALA A C 1
ATOM 677 O O . ALA A 1 83 ? -2.393 -5.477 -0.785 1.00 93.44 83 ALA A O 1
ATOM 678 N N . PHE A 1 84 ? -4.050 -4.816 0.596 1.00 94.12 84 PHE A N 1
ATOM 679 C CA . PHE A 1 84 ? -4.870 -4.198 -0.439 1.00 94.12 84 PHE A CA 1
ATOM 680 C C . PHE A 1 84 ? -4.135 -3.059 -1.154 1.00 94.12 84 PHE A C 1
ATOM 682 O O . PHE A 1 84 ? -4.019 -3.076 -2.381 1.00 94.12 84 PHE A O 1
ATOM 689 N N . PHE A 1 85 ? -3.582 -2.105 -0.398 1.00 95.06 85 PHE A N 1
ATOM 690 C CA . PHE A 1 85 ? -2.864 -0.955 -0.945 1.00 95.06 85 PHE A CA 1
ATOM 691 C C . PHE A 1 85 ? -1.711 -1.390 -1.859 1.00 95.06 85 PHE A C 1
ATOM 693 O O . PHE A 1 85 ? -1.571 -0.896 -2.982 1.00 95.06 85 PHE A O 1
ATOM 700 N N . ILE A 1 86 ? -0.906 -2.358 -1.414 1.00 95.62 86 ILE A N 1
ATOM 701 C CA . ILE A 1 86 ? 0.214 -2.889 -2.195 1.00 95.62 86 ILE A CA 1
ATOM 702 C C . ILE A 1 86 ? -0.281 -3.624 -3.439 1.00 95.62 86 ILE A C 1
ATOM 704 O O . ILE A 1 86 ? 0.221 -3.362 -4.532 1.00 95.62 86 ILE A O 1
ATOM 708 N N . GLN A 1 87 ? -1.291 -4.488 -3.318 1.00 94.94 87 GLN A N 1
ATOM 709 C CA . GLN A 1 87 ? -1.833 -5.235 -4.453 1.00 94.94 87 GLN A CA 1
ATOM 710 C C . GLN A 1 87 ? -2.394 -4.304 -5.537 1.00 94.94 87 GLN A C 1
ATOM 712 O O . GLN A 1 87 ? -2.101 -4.483 -6.722 1.00 94.94 87 GLN A O 1
ATOM 717 N N . GLN A 1 88 ? -3.164 -3.284 -5.151 1.00 94.75 88 GLN A N 1
ATOM 718 C CA . GLN A 1 88 ? -3.711 -2.313 -6.100 1.00 94.75 88 GLN A CA 1
ATOM 719 C C . GLN A 1 88 ? -2.618 -1.431 -6.704 1.00 94.75 88 GLN A C 1
ATOM 721 O O . GLN A 1 88 ? -2.650 -1.158 -7.905 1.00 94.75 88 GLN A O 1
ATOM 726 N N . THR A 1 89 ? -1.617 -1.032 -5.915 1.00 95.19 89 THR A N 1
ATOM 727 C CA . THR A 1 89 ? -0.484 -0.250 -6.422 1.00 95.19 89 THR A CA 1
ATOM 728 C C . THR A 1 89 ? 0.307 -1.040 -7.463 1.00 95.19 89 THR A C 1
ATOM 730 O O . THR A 1 89 ? 0.545 -0.531 -8.556 1.00 95.19 89 THR A O 1
ATOM 733 N N . LEU A 1 90 ? 0.628 -2.309 -7.192 1.00 94.50 90 LEU A N 1
ATOM 734 C CA . LEU A 1 90 ? 1.274 -3.206 -8.157 1.00 94.50 90 LEU A CA 1
ATOM 735 C C . LEU A 1 90 ? 0.454 -3.351 -9.444 1.00 94.50 90 LEU A C 1
ATOM 737 O O . LEU A 1 90 ? 1.004 -3.250 -10.541 1.00 94.50 90 LEU A O 1
ATOM 741 N N . LYS A 1 91 ? -0.868 -3.533 -9.319 1.00 94.19 91 LYS A N 1
ATOM 742 C CA . LYS A 1 91 ? -1.788 -3.656 -10.459 1.00 94.19 91 LYS A CA 1
ATOM 743 C C . LYS A 1 91 ? -1.808 -2.394 -11.326 1.00 94.19 91 LYS A C 1
ATOM 745 O O . LYS A 1 91 ? -1.756 -2.504 -12.549 1.00 94.19 91 LYS A O 1
ATOM 750 N N . ARG A 1 92 ? -1.866 -1.208 -10.710 1.00 92.69 92 ARG A N 1
ATOM 751 C CA . ARG A 1 92 ? -1.858 0.090 -11.413 1.00 92.69 92 ARG A CA 1
ATOM 752 C C . ARG A 1 92 ? -0.516 0.353 -12.097 1.00 92.69 92 ARG A C 1
ATOM 754 O O . ARG A 1 92 ? -0.499 0.785 -13.243 1.00 92.69 92 ARG A O 1
ATOM 761 N N . LEU A 1 93 ? 0.584 0.016 -11.426 1.00 91.75 93 LEU A N 1
ATOM 762 C CA . LEU A 1 93 ? 1.942 0.117 -11.967 1.00 91.75 93 LEU A CA 1
ATOM 763 C C . LEU A 1 93 ? 2.255 -0.948 -13.030 1.00 91.75 93 LEU A C 1
ATOM 765 O O . LEU A 1 93 ? 3.206 -0.784 -13.787 1.00 91.75 93 LEU A O 1
ATOM 769 N N . ARG A 1 94 ? 1.474 -2.036 -13.090 1.00 92.06 94 ARG A N 1
ATOM 770 C CA . ARG A 1 94 ? 1.719 -3.220 -13.935 1.00 92.06 94 ARG A CA 1
ATOM 771 C C . ARG A 1 94 ? 3.098 -3.844 -13.695 1.00 92.06 94 ARG A C 1
ATOM 773 O O . ARG A 1 94 ? 3.756 -4.296 -14.628 1.00 92.06 94 ARG A O 1
ATOM 780 N N . VAL A 1 95 ? 3.529 -3.881 -12.436 1.00 90.62 95 VAL A N 1
ATOM 781 C CA . VAL A 1 95 ? 4.825 -4.447 -12.036 1.00 90.62 95 VAL A CA 1
ATOM 782 C C . VAL A 1 95 ? 4.653 -5.668 -11.145 1.00 90.62 95 VAL A C 1
ATOM 784 O O . VAL A 1 95 ? 3.624 -5.864 -10.499 1.00 90.62 95 VAL A O 1
ATOM 787 N N . SER A 1 96 ? 5.691 -6.501 -11.103 1.00 90.19 96 SER A N 1
ATOM 788 C CA . SER A 1 96 ? 5.728 -7.659 -10.214 1.00 90.19 96 SER A CA 1
ATOM 789 C C . SER A 1 96 ? 5.908 -7.237 -8.754 1.00 90.19 96 SER A C 1
ATOM 791 O O . SER A 1 96 ? 6.521 -6.209 -8.462 1.00 90.19 96 SER A O 1
ATOM 793 N N . GLN A 1 97 ? 5.470 -8.084 -7.822 1.00 88.44 97 GLN A N 1
ATOM 794 C CA . GLN A 1 97 ? 5.656 -7.851 -6.387 1.00 88.44 97 GLN A CA 1
ATOM 795 C C . GLN A 1 97 ? 7.132 -7.668 -5.993 1.00 88.44 97 GLN A C 1
ATOM 797 O O . GLN A 1 97 ? 7.432 -6.877 -5.107 1.00 88.44 97 GLN A O 1
ATOM 802 N N . LYS A 1 98 ? 8.068 -8.342 -6.676 1.00 89.25 98 LYS A N 1
ATOM 803 C CA . LYS A 1 98 ? 9.514 -8.236 -6.397 1.00 89.25 98 LYS A CA 1
ATOM 804 C C . LYS A 1 98 ? 10.102 -6.869 -6.766 1.00 89.25 98 LYS A C 1
ATOM 806 O O . LYS A 1 98 ? 11.174 -6.519 -6.283 1.00 89.25 98 LYS A O 1
ATOM 811 N N . SER A 1 99 ? 9.423 -6.117 -7.631 1.00 88.50 99 SER A N 1
ATOM 812 C CA . SER A 1 99 ? 9.884 -4.817 -8.126 1.00 88.50 99 SER A CA 1
ATOM 813 C C . SER A 1 99 ? 9.586 -3.675 -7.149 1.00 88.50 99 SER A C 1
ATOM 815 O O . SER A 1 99 ? 10.256 -2.645 -7.206 1.00 88.50 99 SER A O 1
ATOM 817 N N . LEU A 1 100 ? 8.609 -3.858 -6.251 1.00 93.56 100 LEU A N 1
ATOM 818 C CA . LEU A 1 100 ? 8.151 -2.846 -5.304 1.00 93.56 100 LEU A CA 1
ATOM 819 C C . LEU A 1 100 ? 8.567 -3.220 -3.879 1.00 93.56 100 LEU A C 1
ATOM 821 O O . LEU A 1 100 ? 8.070 -4.188 -3.304 1.00 93.56 100 LEU A O 1
ATOM 825 N N . LYS A 1 101 ? 9.445 -2.420 -3.280 1.00 95.88 101 LYS A N 1
ATOM 826 C CA . LYS A 1 101 ? 9.736 -2.487 -1.847 1.00 95.88 101 LYS A CA 1
ATOM 827 C C . LYS A 1 101 ? 8.848 -1.499 -1.109 1.00 95.88 101 LYS A C 1
ATOM 829 O O . LYS A 1 101 ? 8.541 -0.425 -1.626 1.00 95.88 101 LYS A O 1
ATOM 834 N N . TYR A 1 102 ? 8.471 -1.842 0.117 1.00 96.00 102 TYR A N 1
ATOM 835 C CA . TYR A 1 102 ? 7.695 -0.944 0.957 1.00 96.00 102 TYR A CA 1
ATOM 836 C C . TYR A 1 102 ? 8.051 -1.073 2.435 1.00 96.00 102 TYR A C 1
ATOM 838 O O . TYR A 1 102 ? 8.518 -2.112 2.900 1.00 96.00 102 TYR A O 1
ATOM 846 N N . LYS A 1 103 ? 7.812 0.009 3.173 1.00 96.31 103 LYS A N 1
ATOM 847 C CA . LYS A 1 103 ? 7.798 0.058 4.639 1.00 96.31 103 LYS A CA 1
ATOM 848 C C . LYS A 1 103 ? 6.552 0.810 5.069 1.00 96.31 103 LYS A C 1
ATOM 850 O O . LYS A 1 103 ? 6.134 1.715 4.355 1.00 96.31 103 LYS A O 1
ATOM 855 N N . TYR A 1 104 ? 5.987 0.480 6.222 1.00 94.69 104 TYR A N 1
ATOM 856 C CA . TYR A 1 104 ? 4.832 1.195 6.750 1.00 94.69 104 TYR A CA 1
ATOM 857 C C . TYR A 1 104 ? 4.912 1.426 8.255 1.00 94.69 104 TYR A C 1
ATOM 859 O O . TYR A 1 104 ? 5.655 0.744 8.959 1.00 94.69 104 TYR A O 1
ATOM 867 N N . LYS A 1 105 ? 4.129 2.397 8.729 1.00 93.25 105 LYS A N 1
ATOM 868 C CA . LYS A 1 105 ? 3.913 2.693 10.144 1.00 93.25 105 LYS A CA 1
ATOM 869 C C . LYS A 1 105 ? 2.442 3.039 10.370 1.00 93.25 105 LYS A C 1
ATOM 871 O O . LYS A 1 105 ? 1.885 3.838 9.617 1.00 93.25 105 LYS A O 1
ATOM 876 N N . PHE A 1 106 ? 1.860 2.463 11.417 1.00 88.94 106 PHE A N 1
ATOM 877 C CA . PHE A 1 106 ? 0.553 2.850 11.941 1.00 88.94 106 PHE A CA 1
ATOM 878 C C . PHE A 1 106 ? 0.718 3.718 13.187 1.00 88.94 106 PHE A C 1
ATOM 880 O O . PHE A 1 106 ? 1.623 3.494 13.994 1.00 88.94 106 PHE A O 1
ATOM 887 N N . ASN A 1 107 ? -0.161 4.703 13.328 1.00 86.88 107 ASN A N 1
ATOM 888 C CA . ASN A 1 107 ? -0.386 5.446 14.555 1.00 86.88 107 ASN A CA 1
ATOM 889 C C . ASN A 1 107 ? -1.841 5.222 14.975 1.00 86.88 107 ASN A C 1
ATOM 891 O O . ASN A 1 107 ? -2.744 5.905 14.504 1.00 86.88 107 ASN A O 1
ATOM 895 N N . GLU A 1 108 ? -2.060 4.234 15.840 1.00 80.69 108 GLU A N 1
ATOM 896 C CA . GLU A 1 108 ? -3.400 3.828 16.285 1.00 80.69 108 GLU A CA 1
ATOM 897 C C . GLU A 1 108 ? -4.113 4.913 17.104 1.00 80.69 108 GLU A C 1
ATOM 899 O O . GLU A 1 108 ? -5.337 4.941 17.148 1.00 80.69 108 GLU A O 1
ATOM 904 N N . GLN A 1 109 ? -3.368 5.822 17.745 1.00 80.38 109 GLN A N 1
ATOM 905 C CA . GLN A 1 109 ? -3.957 6.895 18.553 1.00 80.38 109 GLN A CA 1
ATOM 906 C C . GLN A 1 109 ? -4.639 7.958 17.691 1.00 80.38 109 GLN A C 1
ATOM 908 O O . GLN A 1 109 ? -5.667 8.494 18.099 1.00 80.38 109 GLN A O 1
ATOM 913 N N . LEU A 1 110 ? -4.051 8.248 16.527 1.00 80.75 110 LEU A N 1
ATOM 914 C CA . LEU A 1 110 ? -4.518 9.266 15.582 1.00 80.75 110 LEU A CA 1
ATOM 915 C C . LEU A 1 110 ? -5.199 8.664 14.345 1.00 80.75 110 LEU A C 1
ATOM 917 O O . LEU A 1 110 ? -5.588 9.401 13.448 1.00 80.75 110 LEU A O 1
ATOM 921 N N . THR A 1 111 ? -5.320 7.336 14.268 1.00 84.31 111 THR A N 1
ATOM 922 C CA . THR A 1 111 ? -5.857 6.636 13.088 1.00 84.31 111 THR A CA 1
ATOM 923 C C . THR A 1 111 ? -5.105 7.008 11.808 1.00 84.31 111 THR A C 1
ATOM 925 O O . THR A 1 111 ? -5.681 7.228 10.742 1.00 84.31 111 THR A O 1
ATOM 928 N N . GLU A 1 112 ? -3.779 7.085 11.906 1.00 88.50 112 GLU A N 1
ATOM 929 C CA . GLU A 1 112 ? -2.935 7.427 10.766 1.00 88.50 112 GLU A CA 1
ATOM 930 C C . GLU A 1 112 ? -2.176 6.207 10.263 1.00 88.50 112 GLU A C 1
ATOM 932 O O . GLU A 1 112 ? -1.674 5.366 11.018 1.00 88.50 112 GLU A O 1
ATOM 937 N N . PHE A 1 113 ? -2.017 6.161 8.952 1.00 89.44 113 PHE A N 1
ATOM 938 C CA . PHE A 1 113 ? -1.249 5.158 8.250 1.00 89.44 113 PHE A CA 1
ATOM 939 C C . 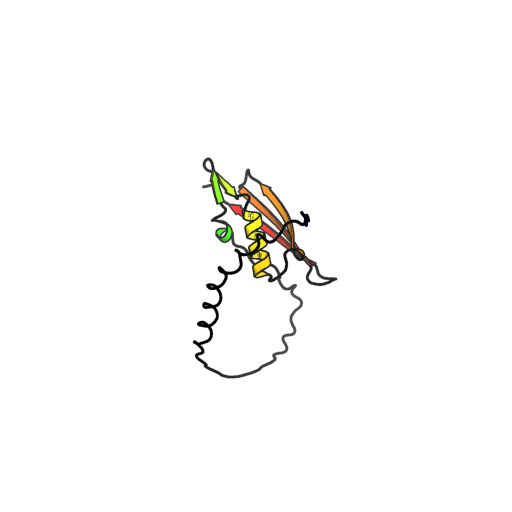PHE A 1 113 ? -0.293 5.847 7.281 1.00 89.44 113 PHE A C 1
ATOM 941 O O . PHE A 1 113 ? -0.688 6.625 6.418 1.00 89.44 113 PHE A O 1
ATOM 948 N N . THR A 1 114 ? 1.000 5.557 7.418 1.00 93.25 114 THR A N 1
ATOM 949 C CA . THR A 1 114 ? 2.033 6.048 6.502 1.00 93.25 114 THR A CA 1
ATOM 950 C C . THR A 1 114 ? 2.728 4.879 5.821 1.00 93.25 114 THR A C 1
ATOM 952 O O . THR A 1 114 ? 3.173 3.947 6.495 1.00 93.25 114 THR A O 1
ATOM 955 N N . ILE A 1 115 ? 2.882 4.948 4.498 1.00 95.25 115 ILE A N 1
ATOM 956 C CA . ILE A 1 115 ? 3.612 3.954 3.707 1.00 95.25 115 ILE A CA 1
ATOM 957 C C . ILE A 1 115 ? 4.624 4.609 2.775 1.00 95.25 115 ILE A C 1
ATOM 959 O O . ILE A 1 115 ? 4.336 5.575 2.073 1.00 95.25 115 ILE A O 1
ATOM 963 N N . TRP A 1 116 ? 5.831 4.057 2.771 1.00 97.38 116 TRP A N 1
ATOM 964 C CA . TRP A 1 116 ? 6.922 4.441 1.888 1.00 97.38 116 TRP A CA 1
ATOM 965 C C . TRP A 1 116 ? 7.097 3.354 0.844 1.00 97.38 116 TRP A C 1
ATOM 967 O O . TRP A 1 116 ? 7.281 2.189 1.198 1.00 97.38 116 TRP A O 1
ATOM 977 N N . LEU A 1 117 ? 7.062 3.742 -0.423 1.00 96.44 117 LEU A N 1
ATOM 978 C CA . LEU A 1 117 ? 7.279 2.870 -1.564 1.00 96.44 117 LEU A CA 1
ATOM 979 C C . LEU A 1 117 ? 8.606 3.190 -2.239 1.00 96.44 117 LEU A C 1
ATOM 981 O O . LEU A 1 117 ? 8.979 4.354 -2.389 1.00 96.44 117 LEU A O 1
ATOM 985 N N . GLU A 1 118 ? 9.279 2.142 -2.693 1.00 95.88 118 GLU A N 1
ATOM 986 C CA . GLU A 1 118 ? 10.470 2.210 -3.528 1.00 95.88 118 GLU A CA 1
ATOM 987 C C . GLU A 1 118 ? 10.294 1.252 -4.712 1.00 95.88 118 GLU A C 1
ATOM 989 O O . GLU A 1 118 ? 10.105 0.049 -4.528 1.00 95.88 118 GLU A O 1
ATOM 994 N N . LEU A 1 119 ? 10.349 1.790 -5.930 1.00 94.06 119 LEU A N 1
ATOM 995 C CA . LEU A 1 119 ? 10.212 1.045 -7.176 1.00 94.06 119 LEU A CA 1
ATOM 996 C C . LEU A 1 119 ? 11.506 1.166 -7.977 1.00 94.06 119 LEU A C 1
ATOM 998 O O . LEU A 1 119 ? 11.902 2.266 -8.368 1.00 94.06 119 LEU A O 1
ATOM 1002 N N . LYS A 1 120 ? 12.148 0.030 -8.257 1.00 89.38 120 LYS A N 1
ATOM 1003 C CA . LYS A 1 120 ? 13.280 -0.017 -9.187 1.00 89.38 120 LYS A CA 1
ATOM 1004 C C . LYS A 1 120 ? 12.748 -0.105 -10.617 1.00 89.38 120 LYS A C 1
ATOM 1006 O O . LYS A 1 120 ? 12.087 -1.085 -10.953 1.00 89.38 120 LYS A O 1
ATOM 1011 N N . ILE A 1 121 ? 13.034 0.905 -11.436 1.00 85.25 121 ILE A N 1
ATOM 1012 C CA . ILE A 1 121 ? 12.537 0.999 -12.819 1.00 85.25 121 ILE A CA 1
ATOM 1013 C C . ILE A 1 121 ? 13.612 0.540 -13.802 1.00 85.25 121 ILE A C 1
ATOM 1015 O O . ILE A 1 121 ? 13.342 -0.283 -14.671 1.00 85.25 121 ILE A O 1
ATOM 1019 N N . THR A 1 122 ? 14.846 1.008 -13.619 1.00 82.31 122 THR A N 1
ATOM 1020 C CA . THR A 1 122 ? 16.034 0.552 -14.360 1.00 82.31 122 THR A CA 1
ATOM 1021 C C . THR A 1 122 ? 17.181 0.261 -13.385 1.00 82.31 122 THR A C 1
ATOM 1023 O O . THR A 1 122 ? 17.005 0.355 -12.167 1.00 82.31 122 THR A O 1
ATOM 1026 N N . SER A 1 123 ? 18.356 -0.143 -13.881 1.00 81.69 123 SER A N 1
ATOM 1027 C CA . SER A 1 123 ? 19.573 -0.307 -13.065 1.00 81.69 123 SER A CA 1
ATOM 1028 C C . SER A 1 123 ? 19.883 0.936 -12.234 1.00 81.69 123 SER A C 1
ATOM 1030 O O . SER A 1 123 ? 20.181 0.801 -11.048 1.00 81.69 123 SER A O 1
ATOM 1032 N N . ASP A 1 124 ? 19.708 2.109 -12.841 1.00 85.88 124 ASP A N 1
ATOM 1033 C CA . ASP A 1 124 ? 20.211 3.389 -12.335 1.00 85.88 124 ASP A CA 1
ATOM 1034 C C . ASP A 1 124 ? 19.092 4.331 -11.872 1.00 85.88 124 ASP A C 1
ATOM 1036 O O . ASP A 1 124 ? 19.358 5.432 -11.394 1.00 85.88 124 ASP A O 1
ATOM 1040 N N . TYR A 1 125 ? 17.829 3.900 -11.981 1.00 85.44 125 TYR A N 1
ATOM 1041 C CA . TYR A 1 125 ? 16.676 4.706 -11.594 1.00 85.44 125 TYR A CA 1
ATOM 1042 C C . TYR A 1 125 ? 15.761 3.993 -10.595 1.00 85.44 125 TYR A C 1
ATOM 1044 O O . TYR A 1 125 ? 15.139 2.962 -10.883 1.00 85.44 125 TYR A O 1
ATOM 1052 N N . ILE A 1 126 ? 15.659 4.601 -9.411 1.00 90.88 126 ILE A N 1
ATOM 1053 C CA . ILE A 1 126 ? 14.777 4.193 -8.320 1.00 90.88 126 ILE A CA 1
ATOM 1054 C C . ILE A 1 126 ? 13.811 5.340 -8.025 1.00 90.88 126 ILE A C 1
ATOM 1056 O O . ILE A 1 126 ? 14.223 6.413 -7.583 1.00 90.88 126 ILE A O 1
ATOM 1060 N N . ALA A 1 127 ? 12.519 5.088 -8.218 1.00 92.00 127 ALA A N 1
ATOM 1061 C CA . ALA A 1 127 ? 11.461 6.011 -7.838 1.00 92.00 127 ALA A CA 1
ATOM 1062 C C . ALA A 1 127 ? 11.024 5.743 -6.391 1.00 92.00 127 ALA A C 1
ATOM 1064 O O . ALA A 1 127 ? 10.900 4.589 -5.971 1.00 92.00 127 ALA A O 1
ATOM 1065 N N . ARG A 1 128 ? 10.750 6.806 -5.626 1.00 94.62 128 ARG A N 1
ATOM 1066 C CA . ARG A 1 128 ? 10.241 6.712 -4.249 1.00 94.62 128 ARG A CA 1
ATOM 1067 C C . ARG A 1 128 ? 9.019 7.597 -4.052 1.00 94.62 128 ARG A C 1
ATOM 1069 O O . ARG A 1 128 ? 8.978 8.698 -4.591 1.00 94.62 128 ARG A O 1
ATOM 1076 N N . LYS A 1 129 ? 8.052 7.139 -3.255 1.00 95.38 129 LYS A N 1
ATOM 1077 C CA . LYS A 1 129 ? 6.899 7.950 -2.837 1.00 95.38 129 LYS A CA 1
ATOM 1078 C C . LYS A 1 129 ? 6.475 7.598 -1.421 1.00 95.38 129 LYS A C 1
ATOM 1080 O O . LYS A 1 129 ? 6.521 6.437 -1.019 1.00 95.38 129 LYS A O 1
ATOM 1085 N N . LYS A 1 130 ? 6.076 8.617 -0.665 1.00 95.81 130 LYS A N 1
ATOM 1086 C CA . LYS A 1 130 ? 5.477 8.486 0.662 1.00 95.81 130 LYS A CA 1
ATOM 1087 C C . LYS A 1 130 ? 3.995 8.811 0.539 1.00 95.81 130 LYS A C 1
ATOM 1089 O O . LYS A 1 130 ? 3.655 9.858 0.000 1.00 95.81 130 LYS A O 1
ATOM 1094 N N . TYR A 1 131 ? 3.149 7.941 1.070 1.00 94.62 131 TYR A N 1
ATOM 1095 C CA . TYR A 1 131 ? 1.729 8.204 1.256 1.00 94.62 131 TYR A CA 1
ATOM 1096 C C . TYR A 1 131 ? 1.428 8.309 2.740 1.00 94.62 131 TYR A C 1
ATOM 1098 O O . TYR A 1 131 ? 2.011 7.586 3.553 1.00 94.62 131 TYR A O 1
ATOM 1106 N N . HIS A 1 132 ? 0.523 9.217 3.070 1.00 93.75 132 HIS A N 1
ATOM 1107 C CA . HIS A 1 132 ? 0.012 9.419 4.409 1.00 93.75 132 HIS A CA 1
ATOM 1108 C C . HIS A 1 132 ? -1.510 9.471 4.323 1.00 93.75 132 HIS A C 1
ATOM 1110 O O . HIS A 1 132 ? -2.052 10.201 3.497 1.00 93.75 132 HIS A O 1
ATOM 1116 N N . PHE A 1 133 ? -2.162 8.667 5.149 1.00 90.62 133 PHE A N 1
ATOM 1117 C CA . PHE A 1 133 ? -3.605 8.562 5.251 1.00 90.62 133 PHE A CA 1
ATOM 1118 C C . PHE A 1 133 ? -3.989 8.817 6.700 1.00 90.62 133 PHE A C 1
ATOM 1120 O O . PHE A 1 133 ? -3.431 8.185 7.597 1.00 90.62 133 PHE A O 1
ATOM 1127 N N . SER A 1 134 ? -4.943 9.711 6.907 1.00 88.00 134 SER A N 1
ATOM 1128 C CA . SER A 1 134 ? -5.565 9.988 8.196 1.00 88.00 134 SER A CA 1
ATOM 1129 C C . SER A 1 134 ? -7.071 9.841 8.034 1.00 88.00 134 SER A C 1
ATOM 1131 O O . SER A 1 134 ? -7.617 10.150 6.973 1.00 88.00 134 SER A O 1
ATOM 1133 N N . ILE A 1 135 ? -7.733 9.341 9.070 1.00 81.38 135 ILE A N 1
ATOM 1134 C CA . ILE A 1 135 ? -9.191 9.292 9.130 1.00 81.38 135 ILE A CA 1
ATOM 1135 C C . ILE A 1 135 ? -9.609 10.076 10.357 1.00 81.38 135 ILE A C 1
ATOM 1137 O O . ILE A 1 135 ? -9.196 9.741 11.469 1.00 81.38 135 ILE A O 1
ATOM 1141 N N . ASP A 1 136 ? -10.442 11.087 10.147 1.00 71.69 136 ASP A N 1
ATOM 1142 C CA . ASP A 1 136 ? -11.004 11.854 11.246 1.00 71.69 136 ASP A CA 1
ATOM 1143 C C . ASP A 1 136 ? -11.897 10.948 12.103 1.00 71.69 136 ASP A C 1
ATOM 1145 O O . ASP A 1 136 ? -12.657 10.105 11.608 1.00 71.69 136 ASP A O 1
ATOM 1149 N N . VAL A 1 137 ? -11.760 11.082 13.418 1.00 59.38 137 VAL A N 1
ATOM 1150 C CA . VAL A 1 137 ? -12.638 10.413 14.377 1.00 59.38 137 VAL A CA 1
ATOM 1151 C C . VAL A 1 137 ? -13.950 11.199 14.405 1.00 59.38 137 VAL A C 1
ATOM 1153 O O . VAL A 1 137 ? -13.916 12.412 14.608 1.00 59.38 137 VAL A O 1
ATOM 1156 N N . LEU A 1 138 ? -15.071 10.516 14.145 1.00 55.28 138 LEU A N 1
ATOM 1157 C CA . LEU A 1 138 ? -16.424 11.081 14.247 1.00 55.28 138 LEU A CA 1
ATOM 1158 C C . LEU A 1 138 ? -16.832 11.316 15.704 1.00 55.28 138 LEU A C 1
ATOM 1160 O O . LEU A 1 138 ? -16.495 10.454 16.550 1.00 55.28 138 LEU A O 1
#

Sequence (138 aa):
MKINKTIIFSFLGSALLLGSLLGGFFYYKSKNQVIKTSNLIKEENIKKQNTPQEVFPEWSPEMLNEYVIIEKNKNIFNKNVIAFFIQQTLKRLRVSQKSLKYKYKFNEQLTEFTIWLELKITSDYIARKKYHFSIDVL

Foldseek 3Di:
DDDDDDDDDDPPPPDDPDPPPPPPPVVVVPPPDDDDDDDDDDPDPPPPDPDPPPLWDDDDLVVQVVQWDQDPQFTAGHPCSVVVVLVVRCVVSVHDSVQKDKDKDADRVQRKIKMKIWGDPDPPDIDIDIDIHTDDRD

Secondary structure (DSSP, 8-state):
-------------SSSSS-TTSSSHHHHTTS------------------------SPP--GGGGGGGEEEETTEEEE-TTHHHHHHHHHHHHHT--GGGEEEEEEEETTTTEEEEEEEEE-SSS-EEEEEEEEE----